Protein AF-A0A7C6WYS1-F1 (afdb_monomer_lite)

Structure (mmCIF, N/CA/C/O backbone):
data_AF-A0A7C6WYS1-F1
#
_entry.id   AF-A0A7C6WYS1-F1
#
loop_
_atom_site.group_PDB
_atom_site.id
_atom_site.type_symbol
_atom_site.label_atom_id
_atom_site.label_alt_id
_atom_site.label_comp_id
_atom_site.label_asym_id
_atom_site.label_entity_id
_atom_site.label_seq_id
_atom_site.pdbx_PDB_ins_code
_atom_site.Cartn_x
_atom_site.Cartn_y
_atom_site.Cartn_z
_atom_site.occupancy
_atom_site.B_iso_or_equiv
_atom_site.auth_seq_id
_atom_site.auth_comp_id
_atom_site.auth_asym_id
_atom_site.auth_atom_id
_atom_site.pdbx_PDB_model_num
ATOM 1 N N . MET A 1 1 ? -14.304 8.015 7.080 1.00 85.75 1 MET A N 1
ATOM 2 C CA . MET A 1 1 ? -13.880 8.383 5.710 1.00 85.75 1 MET A CA 1
ATOM 3 C C . MET A 1 1 ? -12.484 9.000 5.695 1.00 85.75 1 MET A C 1
ATOM 5 O O . MET A 1 1 ? -11.645 8.509 4.959 1.00 85.75 1 MET A O 1
ATOM 9 N N . THR A 1 2 ? -12.193 9.995 6.541 1.00 97.38 2 THR A N 1
ATOM 10 C CA . THR A 1 2 ? -10.887 10.686 6.601 1.00 97.38 2 THR A CA 1
ATOM 11 C C . THR A 1 2 ? -9.680 9.748 6.690 1.00 97.38 2 THR A C 1
ATOM 13 O O . THR A 1 2 ? -8.774 9.853 5.872 1.00 97.38 2 THR A O 1
ATOM 16 N N . ILE A 1 3 ? -9.695 8.781 7.617 1.00 97.69 3 ILE A N 1
ATOM 17 C CA . ILE A 1 3 ? -8.582 7.831 7.797 1.00 97.69 3 ILE A CA 1
ATOM 18 C C . ILE A 1 3 ? -8.305 6.988 6.542 1.00 97.69 3 ILE A C 1
ATOM 20 O O . ILE A 1 3 ? -7.156 6.695 6.239 1.00 97.69 3 ILE A O 1
ATOM 24 N N . LEU A 1 4 ? -9.346 6.663 5.769 1.00 98.12 4 LEU A N 1
ATOM 25 C CA . LEU A 1 4 ? -9.222 5.878 4.541 1.00 98.12 4 LEU A CA 1
ATOM 26 C C . LEU A 1 4 ? -8.517 6.678 3.444 1.00 98.12 4 LEU A C 1
ATOM 28 O O . LEU A 1 4 ? -7.679 6.140 2.734 1.00 98.12 4 LEU A O 1
ATOM 32 N N . ILE A 1 5 ? -8.845 7.969 3.329 1.00 98.44 5 ILE A N 1
ATOM 33 C CA . ILE A 1 5 ? -8.226 8.881 2.359 1.00 98.44 5 ILE A CA 1
ATOM 34 C C . ILE A 1 5 ? -6.766 9.133 2.737 1.00 98.44 5 ILE A C 1
ATOM 36 O O . ILE A 1 5 ? -5.893 9.076 1.877 1.00 98.44 5 ILE A O 1
ATOM 40 N N . ILE A 1 6 ? -6.484 9.356 4.024 1.00 98.62 6 ILE A N 1
ATOM 41 C CA . ILE A 1 6 ? -5.107 9.511 4.510 1.00 98.62 6 ILE A CA 1
ATOM 42 C C . ILE A 1 6 ? -4.303 8.238 4.228 1.00 98.62 6 ILE A C 1
ATOM 44 O O . ILE A 1 6 ? -3.199 8.330 3.701 1.00 98.62 6 ILE A O 1
ATOM 48 N N . SER A 1 7 ? -4.870 7.060 4.505 1.00 98.44 7 SER A N 1
ATOM 49 C CA . SER A 1 7 ? -4.232 5.782 4.182 1.00 98.44 7 SER A CA 1
ATOM 50 C C . SER A 1 7 ? -3.961 5.649 2.685 1.00 98.44 7 SER A C 1
ATOM 52 O O . SER A 1 7 ? -2.850 5.306 2.302 1.00 98.44 7 SER A O 1
ATOM 54 N N . ALA A 1 8 ? -4.929 5.983 1.828 1.00 98.56 8 ALA A N 1
ATOM 55 C CA . ALA A 1 8 ? -4.751 5.962 0.377 1.00 98.56 8 ALA A CA 1
ATOM 56 C C . ALA A 1 8 ? -3.583 6.853 -0.077 1.00 98.56 8 ALA A C 1
ATOM 58 O O . ALA A 1 8 ? -2.741 6.424 -0.857 1.00 98.56 8 ALA A O 1
ATOM 59 N N . ILE A 1 9 ? -3.491 8.077 0.445 1.00 98.56 9 ILE A N 1
ATOM 60 C CA . ILE A 1 9 ? -2.422 9.016 0.083 1.00 98.56 9 ILE A CA 1
ATOM 61 C C . ILE A 1 9 ? -1.062 8.518 0.587 1.00 98.56 9 ILE A C 1
ATOM 63 O O . ILE A 1 9 ? -0.108 8.457 -0.186 1.00 98.56 9 ILE A O 1
ATOM 67 N N . LEU A 1 10 ? -0.965 8.143 1.866 1.00 98.31 10 LEU A N 1
ATOM 68 C CA . LEU A 1 10 ? 0.300 7.727 2.480 1.00 98.31 10 LEU A CA 1
ATOM 69 C C . LEU A 1 10 ? 0.815 6.398 1.926 1.00 98.31 10 LEU A C 1
ATOM 71 O O . LEU A 1 10 ? 2.023 6.212 1.818 1.00 98.31 10 LEU A O 1
ATOM 75 N N . PHE A 1 11 ? -0.087 5.494 1.551 1.00 97.94 11 PHE A N 1
ATOM 76 C CA . PHE A 1 11 ? 0.269 4.249 0.884 1.00 97.94 11 PHE A CA 1
ATOM 77 C C . PHE A 1 11 ? 0.638 4.487 -0.588 1.00 97.94 11 PHE A C 1
ATOM 79 O O . PHE A 1 11 ? 1.573 3.882 -1.108 1.00 97.94 11 PHE A O 1
ATOM 86 N N . GLY A 1 12 ? -0.066 5.407 -1.251 1.00 98.25 12 GLY A N 1
ATOM 87 C CA . GLY A 1 12 ? 0.111 5.735 -2.660 1.00 98.25 12 GLY A CA 1
ATOM 88 C C . GLY A 1 12 ? 1.437 6.422 -2.980 1.00 98.25 12 GLY A C 1
ATOM 89 O O . GLY A 1 12 ? 2.208 5.946 -3.808 1.00 98.25 12 GLY A O 1
ATOM 90 N N . LEU A 1 13 ? 1.726 7.547 -2.320 1.00 98.31 13 LEU A N 1
ATOM 91 C CA . LEU A 1 13 ? 2.833 8.443 -2.685 1.00 98.31 13 LEU A CA 1
ATOM 92 C C . LEU A 1 13 ? 4.222 7.779 -2.774 1.00 98.31 13 LEU A C 1
ATOM 94 O O . LEU A 1 13 ? 4.936 8.071 -3.737 1.00 98.31 13 LEU A O 1
ATOM 98 N N . PRO A 1 14 ? 4.626 6.874 -1.857 1.00 97.81 14 PRO A N 1
ATOM 99 C CA . PRO A 1 14 ? 5.923 6.202 -1.953 1.00 97.81 14 PRO A CA 1
ATOM 100 C C . PRO A 1 14 ? 6.112 5.418 -3.259 1.00 97.81 14 PRO A C 1
ATOM 102 O O . PRO A 1 14 ? 7.234 5.289 -3.747 1.00 97.81 14 PRO A O 1
ATOM 105 N N . HIS A 1 15 ? 5.021 4.952 -3.875 1.00 97.06 15 HIS A N 1
ATOM 106 C CA . HIS A 1 15 ? 5.056 4.205 -5.132 1.00 97.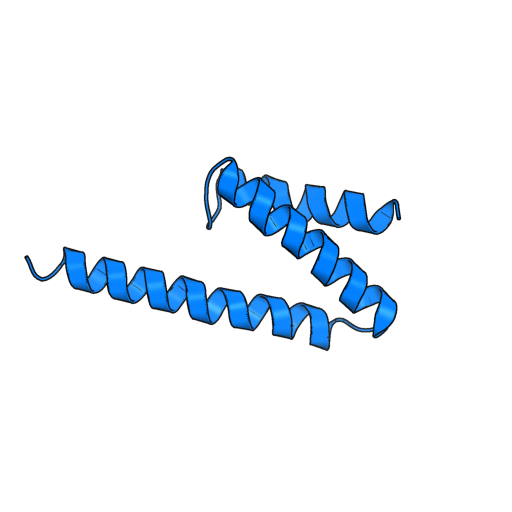06 15 HIS A CA 1
ATOM 107 C C . HIS A 1 15 ? 5.409 5.067 -6.342 1.00 97.06 15 HIS A C 1
ATOM 109 O O . HIS A 1 15 ? 5.682 4.526 -7.404 1.00 97.06 15 HIS A O 1
ATOM 115 N N . TYR A 1 16 ? 5.494 6.394 -6.209 1.00 97.75 16 TYR A N 1
ATOM 116 C CA . TYR A 1 16 ? 6.059 7.204 -7.286 1.00 97.75 16 TYR A CA 1
ATOM 117 C C . TYR A 1 16 ? 7.503 6.776 -7.597 1.00 97.75 16 TYR A C 1
ATOM 119 O O . TYR A 1 16 ? 7.877 6.656 -8.763 1.00 97.75 16 TYR A O 1
ATOM 127 N N . PHE A 1 17 ? 8.278 6.491 -6.543 1.00 96.00 17 PHE A N 1
ATOM 128 C CA . PHE A 1 17 ? 9.667 6.031 -6.619 1.00 96.00 17 PHE A CA 1
ATOM 129 C C . PHE A 1 17 ? 9.818 4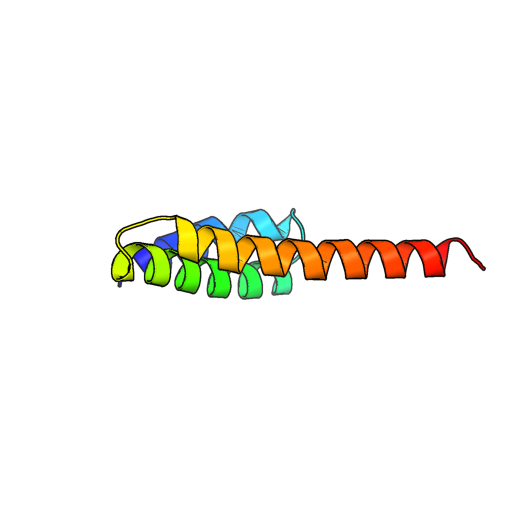.516 -6.387 1.00 96.00 17 PHE A C 1
ATOM 131 O O . PHE A 1 17 ? 10.858 3.952 -6.717 1.00 96.00 17 PHE A O 1
ATOM 138 N 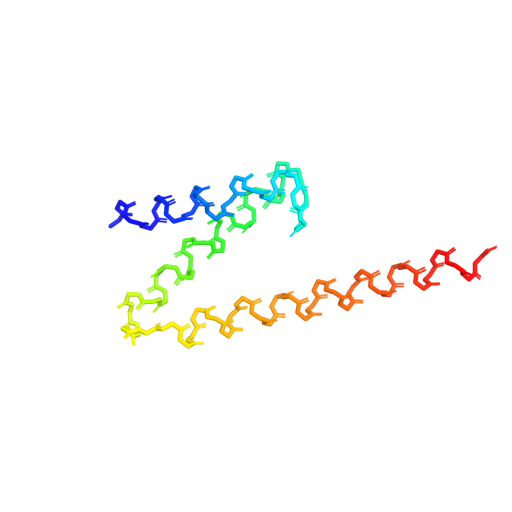N . GLY A 1 18 ? 8.804 3.871 -5.800 1.00 92.62 18 GLY A N 1
ATOM 139 C CA . GLY A 1 18 ? 8.740 2.425 -5.566 1.00 92.62 18 GLY A CA 1
ATOM 140 C C . GLY A 1 18 ? 8.211 1.631 -6.764 1.00 92.62 18 GLY A C 1
ATOM 141 O O . GLY A 1 18 ? 8.212 2.117 -7.887 1.00 92.62 18 GLY A O 1
ATOM 142 N N . PHE A 1 19 ? 7.752 0.400 -6.525 1.00 90.88 19 PHE A N 1
ATOM 143 C CA . PHE A 1 19 ? 7.138 -0.461 -7.541 1.00 90.88 19 PHE A CA 1
ATOM 144 C C . PHE A 1 19 ? 5.734 -0.896 -7.089 1.00 90.88 19 PHE A C 1
ATOM 146 O O . PHE A 1 19 ? 5.610 -1.315 -5.941 1.00 90.88 19 PHE A O 1
ATOM 153 N N . PRO A 1 20 ? 4.693 -0.863 -7.943 1.00 92.56 20 PRO A N 1
ATOM 154 C CA . PRO A 1 20 ? 4.658 -0.309 -9.304 1.00 92.56 20 PRO A CA 1
ATOM 155 C C . PRO A 1 20 ? 4.966 1.196 -9.320 1.00 92.56 20 PRO A C 1
ATOM 157 O O . PRO A 1 20 ? 4.553 1.895 -8.401 1.00 92.56 20 PRO A O 1
ATOM 160 N N . ASN A 1 21 ? 5.704 1.682 -10.327 1.00 94.00 21 ASN A N 1
ATOM 161 C CA . ASN A 1 21 ? 6.292 3.030 -10.316 1.00 94.00 21 ASN A CA 1
ATOM 162 C C . ASN A 1 21 ? 5.450 4.114 -11.022 1.00 94.00 21 ASN A C 1
ATOM 164 O O . ASN A 1 21 ? 4.503 3.833 -11.765 1.00 94.00 21 ASN A O 1
ATOM 168 N N . GLY A 1 22 ? 5.821 5.379 -10.794 1.00 96.25 22 GLY A N 1
ATOM 169 C CA . GLY A 1 22 ? 5.254 6.545 -11.473 1.00 96.25 22 GLY A CA 1
ATOM 170 C C . GLY A 1 22 ? 3.821 6.893 -11.055 1.00 96.25 22 GLY A C 1
ATOM 171 O O . GLY A 1 22 ? 3.284 6.383 -10.074 1.00 96.25 22 GLY A O 1
ATOM 172 N N . PHE A 1 23 ? 3.176 7.787 -11.812 1.00 97.38 23 PHE A N 1
ATOM 173 C CA . PHE A 1 23 ? 1.821 8.269 -11.501 1.00 97.38 23 PHE A CA 1
ATOM 174 C C . PHE A 1 23 ? 0.776 7.151 -11.468 1.00 97.38 23 PHE A C 1
ATOM 176 O O . PHE A 1 23 ? -0.104 7.156 -10.607 1.00 97.38 23 PHE A O 1
ATOM 183 N N . MET A 1 24 ? 0.884 6.182 -12.383 1.00 96.81 24 MET A N 1
ATOM 184 C CA . MET A 1 24 ? -0.027 5.040 -12.394 1.00 96.81 24 MET A CA 1
ATOM 185 C C . MET A 1 24 ? 0.191 4.154 -11.164 1.00 96.81 24 MET A C 1
ATOM 187 O O . MET A 1 24 ? -0.783 3.735 -10.542 1.00 96.81 24 MET A O 1
ATOM 191 N N . GLY A 1 25 ? 1.451 3.953 -10.763 1.00 96.62 25 GLY A N 1
ATOM 192 C CA . GLY A 1 25 ? 1.808 3.287 -9.515 1.00 96.62 25 GLY A CA 1
ATOM 193 C C . GLY A 1 25 ? 1.150 3.936 -8.304 1.00 96.62 25 GLY A C 1
ATOM 194 O O . GLY A 1 25 ? 0.440 3.254 -7.574 1.00 96.62 25 GLY A O 1
ATOM 195 N N . VAL A 1 26 ? 1.288 5.259 -8.154 1.00 98.44 26 VAL A N 1
ATOM 196 C CA . VAL A 1 26 ? 0.670 6.040 -7.063 1.00 98.44 26 VAL A CA 1
ATOM 197 C C . VAL A 1 26 ? -0.852 5.894 -7.026 1.00 98.44 26 VAL A C 1
ATOM 199 O O . VAL A 1 26 ? -1.426 5.737 -5.949 1.00 98.44 26 VAL A O 1
ATOM 202 N N . LEU A 1 27 ? -1.525 5.948 -8.181 1.00 98.31 27 LEU A N 1
ATOM 203 C CA . LEU A 1 27 ? -2.982 5.800 -8.243 1.00 98.31 27 LEU A CA 1
ATOM 204 C C . LEU A 1 27 ? -3.423 4.388 -7.849 1.00 98.31 27 LEU A C 1
ATOM 206 O O . LEU A 1 27 ? -4.325 4.233 -7.026 1.00 98.31 27 LEU A O 1
ATOM 210 N N . MET A 1 28 ? -2.783 3.359 -8.408 1.00 97.50 28 MET A N 1
ATOM 211 C CA . MET A 1 28 ? -3.134 1.964 -8.139 1.00 97.50 28 MET A CA 1
ATOM 212 C C . MET A 1 28 ? -2.870 1.585 -6.681 1.00 97.50 28 MET A C 1
ATOM 214 O O . MET A 1 28 ? -3.748 1.022 -6.023 1.00 97.50 28 MET A O 1
ATOM 218 N N . SER A 1 29 ? -1.694 1.926 -6.151 1.00 97.88 29 SER A N 1
ATOM 219 C CA . SER A 1 29 ? -1.361 1.655 -4.755 1.00 97.88 29 SER A CA 1
ATOM 220 C C . SER A 1 29 ? -2.185 2.521 -3.804 1.00 97.88 29 SER A C 1
ATOM 222 O O . SER A 1 29 ? -2.588 2.038 -2.753 1.00 97.88 29 SER A O 1
ATOM 224 N N . GLY A 1 30 ? -2.553 3.748 -4.176 1.00 98.25 30 GLY A N 1
ATOM 225 C CA . GLY A 1 30 ? -3.464 4.567 -3.378 1.00 98.25 30 GLY A CA 1
ATOM 226 C C . GLY A 1 30 ? -4.866 3.960 -3.253 1.00 98.25 30 GLY A C 1
ATOM 227 O O . GLY A 1 30 ? -5.401 3.860 -2.145 1.00 98.25 30 GLY A O 1
ATOM 228 N N . VAL A 1 31 ? -5.443 3.474 -4.360 1.00 98.38 31 VAL A N 1
ATOM 229 C CA . VAL A 1 31 ? -6.714 2.721 -4.339 1.00 98.38 31 VAL A CA 1
ATOM 230 C C . VAL A 1 31 ? -6.588 1.480 -3.457 1.00 98.38 31 VAL A C 1
ATOM 232 O O . VAL A 1 31 ? -7.478 1.195 -2.655 1.00 98.38 31 VAL A O 1
ATOM 235 N N . LEU A 1 32 ? -5.464 0.770 -3.544 1.00 98.19 32 LEU A N 1
ATOM 236 C CA . LEU A 1 32 ? -5.212 -0.373 -2.682 1.00 98.19 32 LEU A CA 1
ATOM 237 C C . LEU A 1 32 ? -5.124 0.031 -1.203 1.00 98.19 32 LEU A C 1
ATOM 239 O O . LEU A 1 32 ? -5.809 -0.558 -0.373 1.00 98.19 32 LEU A O 1
ATOM 243 N N . GLY A 1 33 ? -4.377 1.080 -0.863 1.00 98.31 33 GLY A N 1
ATOM 244 C CA . GLY A 1 33 ? -4.245 1.600 0.499 1.00 98.31 33 GLY A CA 1
ATOM 245 C C . GLY A 1 33 ? -5.578 2.012 1.132 1.00 98.31 33 GLY A C 1
ATOM 246 O O . GLY A 1 33 ? -5.762 1.854 2.342 1.00 98.31 33 GLY A O 1
ATOM 247 N N . TYR A 1 34 ? -6.540 2.472 0.324 1.00 98.62 34 TYR A N 1
ATOM 248 C CA . TYR A 1 34 ? -7.927 2.673 0.753 1.00 98.62 34 TYR A CA 1
ATOM 249 C C . TYR A 1 34 ? -8.597 1.346 1.146 1.00 98.62 34 TYR A C 1
ATOM 251 O O . TYR A 1 34 ? -9.161 1.235 2.238 1.00 98.62 34 TYR A O 1
ATOM 259 N N . ILE A 1 35 ? -8.518 0.334 0.272 1.00 98.50 35 ILE A N 1
ATOM 260 C CA . ILE A 1 35 ? -9.122 -0.994 0.469 1.00 98.50 35 ILE A CA 1
ATOM 261 C C . ILE A 1 35 ? -8.518 -1.691 1.693 1.00 98.50 35 ILE A C 1
ATOM 263 O O . ILE A 1 35 ? -9.253 -2.239 2.511 1.00 98.50 35 ILE A O 1
ATOM 267 N N . LEU A 1 36 ? -7.198 -1.623 1.870 1.00 98.50 36 LEU A N 1
ATOM 268 C CA . LEU A 1 36 ? -6.502 -2.238 3.002 1.00 98.50 36 LEU A CA 1
ATOM 269 C C . LEU A 1 36 ? -6.902 -1.603 4.341 1.00 98.50 36 LEU A C 1
ATOM 271 O O . LEU A 1 36 ? -7.130 -2.306 5.330 1.00 98.50 36 LEU A O 1
ATOM 275 N N . CYS A 1 37 ? -7.057 -0.277 4.375 1.00 98.56 37 CYS A N 1
ATOM 276 C CA . CYS A 1 37 ? -7.544 0.425 5.560 1.00 98.56 37 CYS A CA 1
ATOM 277 C C . CYS A 1 37 ? -9.004 0.060 5.868 1.00 98.56 37 CYS A C 1
ATOM 279 O O . CYS A 1 37 ? -9.340 -0.239 7.014 1.00 98.56 37 CYS A O 1
ATOM 281 N N . LYS A 1 38 ? -9.861 0.013 4.837 1.00 98.31 38 LYS A N 1
ATOM 282 C CA . LYS A 1 38 ? -11.250 -0.461 4.947 1.00 98.31 38 LYS A CA 1
ATOM 283 C C . LYS A 1 38 ? -11.313 -1.873 5.529 1.00 98.31 38 LYS A C 1
ATOM 285 O O . LYS A 1 38 ? -12.017 -2.069 6.516 1.00 98.31 38 LYS A O 1
ATOM 290 N N . ALA A 1 39 ? -10.544 -2.810 4.974 1.00 98.38 39 ALA A N 1
ATOM 291 C CA . ALA A 1 39 ? -10.479 -4.189 5.446 1.00 98.38 39 ALA A CA 1
ATOM 292 C C . ALA A 1 39 ? -10.055 -4.248 6.918 1.00 98.38 39 ALA A C 1
ATOM 294 O O . ALA A 1 39 ? -10.733 -4.876 7.722 1.00 98.38 39 ALA A O 1
ATOM 295 N N . THR A 1 40 ? -9.009 -3.505 7.295 1.00 98.38 40 THR A N 1
ATOM 296 C CA . THR A 1 40 ? -8.524 -3.449 8.684 1.00 98.38 40 THR A CA 1
ATOM 297 C C . THR A 1 40 ? -9.607 -2.987 9.664 1.00 98.38 40 THR A C 1
ATOM 299 O O . THR A 1 40 ? -9.758 -3.565 10.742 1.00 98.38 40 THR A O 1
ATOM 302 N N . ILE A 1 41 ? -10.377 -1.958 9.293 1.00 98.19 41 ILE A N 1
ATOM 3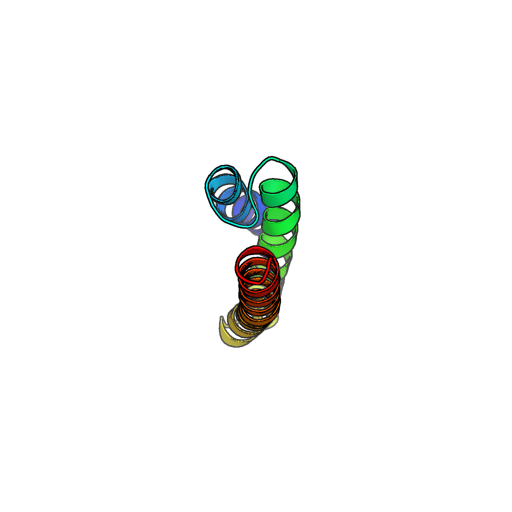03 C CA . ILE A 1 41 ? -11.457 -1.412 10.126 1.00 98.19 41 ILE A CA 1
ATOM 304 C C . ILE A 1 41 ? -12.624 -2.401 10.237 1.00 98.19 41 ILE A C 1
ATOM 306 O O . ILE A 1 41 ? -13.143 -2.609 11.332 1.00 98.19 41 ILE A O 1
ATOM 310 N N . GLU A 1 42 ? -13.038 -3.011 9.126 1.00 98.00 42 GLU A N 1
ATOM 311 C CA . GLU A 1 42 ? -14.196 -3.914 9.087 1.00 98.00 42 GLU A 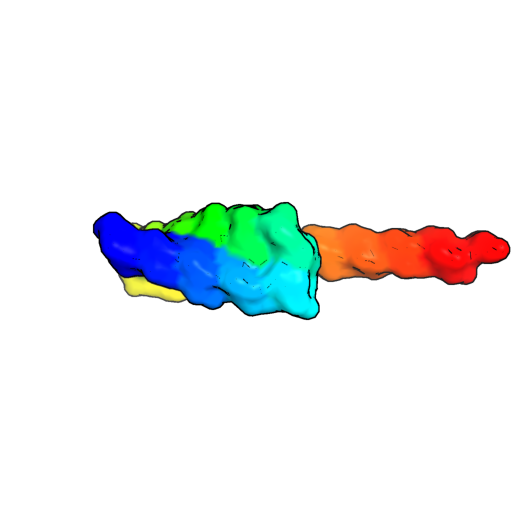CA 1
ATOM 312 C C . GLU A 1 42 ? -13.923 -5.246 9.789 1.00 98.00 42 GLU A C 1
ATOM 314 O O . GLU A 1 42 ? -14.779 -5.744 10.519 1.00 98.00 42 GLU A O 1
ATOM 319 N N . THR A 1 43 ? -12.717 -5.797 9.636 1.00 97.94 43 THR A N 1
ATOM 320 C CA . THR A 1 43 ? -12.336 -7.078 10.250 1.00 97.94 43 THR A CA 1
ATOM 321 C C . THR A 1 43 ? -11.700 -6.917 11.627 1.00 97.94 43 THR A C 1
ATOM 323 O O . THR A 1 43 ? -11.376 -7.916 12.263 1.00 97.94 43 THR A O 1
ATOM 326 N N . LYS A 1 44 ? -11.506 -5.674 12.095 1.00 97.00 44 LYS A N 1
ATOM 327 C CA . LYS A 1 44 ? -10.852 -5.331 13.372 1.00 97.00 44 LYS A CA 1
ATOM 328 C C . LYS A 1 44 ? -9.478 -5.995 13.543 1.00 97.00 44 LYS A C 1
ATOM 330 O O . LYS A 1 44 ? -9.112 -6.418 14.637 1.00 97.00 44 LYS A O 1
ATOM 335 N N . GLY A 1 45 ? -8.717 -6.105 12.457 1.00 95.75 45 GLY A N 1
ATOM 336 C CA . GLY A 1 45 ? -7.434 -6.802 12.455 1.00 95.75 45 GLY A CA 1
ATOM 337 C C . GLY A 1 45 ? -6.691 -6.669 11.134 1.00 95.75 45 GLY A C 1
ATOM 338 O O . GLY A 1 45 ? -7.278 -6.321 10.115 1.00 95.75 45 GLY A O 1
ATOM 339 N N . LEU A 1 46 ? -5.390 -6.957 11.152 1.00 97.25 46 LEU A N 1
ATOM 340 C CA . LEU A 1 46 ? -4.501 -6.747 10.003 1.00 97.25 46 LEU A CA 1
ATOM 341 C C . LEU A 1 46 ? -4.422 -7.944 9.050 1.00 97.25 46 LEU A C 1
ATOM 343 O O . LEU A 1 46 ? -3.943 -7.790 7.933 1.00 97.25 46 LEU A O 1
ATOM 347 N N . SER A 1 47 ? -4.883 -9.127 9.458 1.00 97.88 47 SER A N 1
ATOM 348 C CA . SER A 1 47 ? -4.639 -10.372 8.718 1.00 97.88 47 SER A CA 1
ATOM 349 C C . SER A 1 47 ? -5.232 -10.357 7.306 1.00 97.88 47 SER A C 1
ATOM 351 O O . SER A 1 47 ? -4.571 -10.789 6.367 1.00 97.88 47 SER A O 1
ATOM 353 N N . ILE A 1 48 ? -6.444 -9.814 7.136 1.00 97.94 48 ILE A N 1
ATOM 354 C CA . ILE A 1 48 ? -7.103 -9.734 5.822 1.00 97.94 48 ILE A CA 1
ATOM 355 C C . ILE A 1 48 ? -6.446 -8.676 4.935 1.00 97.94 48 ILE A C 1
ATOM 357 O O . ILE A 1 48 ? -6.176 -8.946 3.769 1.00 97.94 48 ILE A O 1
ATOM 361 N N . ALA A 1 49 ? -6.125 -7.502 5.483 1.00 98.06 49 ALA A N 1
ATOM 362 C CA . ALA A 1 49 ? -5.400 -6.472 4.744 1.00 98.06 49 ALA A CA 1
ATOM 363 C C . ALA A 1 49 ? -4.016 -6.975 4.288 1.00 98.06 49 ALA A C 1
ATOM 365 O O . ALA A 1 49 ? -3.651 -6.831 3.123 1.00 98.06 49 ALA A O 1
ATOM 366 N N . TRP A 1 50 ? -3.277 -7.638 5.178 1.00 98.12 50 TRP A N 1
ATOM 367 C CA . TRP A 1 50 ? -1.990 -8.243 4.847 1.00 98.12 50 TRP A CA 1
ATOM 368 C C . TRP A 1 50 ? -2.124 -9.304 3.751 1.00 98.12 50 TRP A C 1
ATOM 370 O O . TRP A 1 50 ? -1.362 -9.274 2.793 1.00 98.12 50 TRP A O 1
ATOM 380 N N . ALA A 1 51 ? -3.115 -10.198 3.842 1.00 98.50 51 ALA A N 1
ATOM 381 C CA . ALA A 1 51 ? -3.318 -11.246 2.844 1.00 98.50 51 ALA A CA 1
ATOM 382 C C . ALA A 1 51 ? -3.652 -10.679 1.454 1.00 98.50 51 ALA A C 1
ATOM 384 O O . ALA A 1 51 ? -3.107 -11.155 0.460 1.00 98.50 51 ALA A O 1
ATOM 385 N N . ILE A 1 52 ? -4.503 -9.646 1.378 1.00 98.19 52 ILE A N 1
ATOM 386 C CA . ILE A 1 52 ? -4.827 -8.963 0.113 1.00 98.19 52 ILE A CA 1
ATOM 387 C C . ILE A 1 52 ? -3.551 -8.402 -0.526 1.00 98.19 52 ILE A C 1
ATOM 389 O O . ILE A 1 52 ? -3.288 -8.678 -1.696 1.00 98.19 52 ILE A O 1
ATOM 393 N N . HIS A 1 53 ? -2.748 -7.672 0.256 1.00 97.81 53 HIS A N 1
ATOM 394 C CA . HIS A 1 53 ? -1.487 -7.101 -0.215 1.00 97.81 53 HIS A CA 1
ATOM 395 C C . HIS A 1 53 ? -0.497 -8.178 -0.664 1.00 97.81 53 HIS A C 1
ATOM 397 O O . HIS A 1 53 ? 0.062 -8.120 -1.755 1.00 97.81 53 HIS A O 1
ATOM 403 N N . PHE A 1 54 ? -0.309 -9.202 0.166 1.00 98.25 54 PHE A N 1
ATOM 404 C CA . PHE A 1 54 ? 0.640 -10.278 -0.080 1.00 98.25 54 PHE A CA 1
ATOM 405 C C . PHE A 1 54 ? 0.350 -11.029 -1.388 1.00 98.25 54 PHE A C 1
ATOM 407 O O . PHE A 1 54 ? 1.268 -11.362 -2.136 1.00 98.25 54 PHE A O 1
ATOM 414 N N . VAL A 1 55 ? -0.926 -11.258 -1.713 1.00 98.31 55 VAL A N 1
ATOM 415 C CA . VAL A 1 55 ? -1.308 -11.876 -2.993 1.00 98.31 55 VAL A CA 1
ATOM 416 C C . VAL A 1 55 ? -0.913 -10.995 -4.182 1.00 98.31 55 VAL A C 1
ATOM 418 O O . VAL A 1 55 ? -0.460 -11.514 -5.202 1.00 98.31 55 VAL A O 1
ATOM 421 N N . GLN A 1 56 ? -1.044 -9.673 -4.066 1.00 96.44 56 GLN A N 1
ATOM 422 C CA . GLN A 1 56 ? -0.622 -8.752 -5.125 1.00 96.44 56 GLN A CA 1
ATOM 423 C C . GLN A 1 56 ? 0.893 -8.764 -5.307 1.00 96.44 56 GLN A C 1
ATOM 425 O O . GLN A 1 56 ? 1.351 -8.801 -6.450 1.00 96.44 56 GLN A O 1
ATOM 430 N N . ASP A 1 57 ? 1.656 -8.833 -4.214 1.00 96.06 57 ASP A N 1
ATOM 431 C CA . ASP A 1 57 ? 3.113 -8.973 -4.270 1.00 96.06 57 ASP A CA 1
ATOM 432 C C . ASP A 1 57 ? 3.520 -10.244 -5.019 1.00 96.06 57 ASP A C 1
ATOM 434 O O . ASP A 1 57 ? 4.353 -10.179 -5.922 1.00 96.06 57 ASP A O 1
ATOM 438 N N . ILE A 1 58 ? 2.893 -11.392 -4.727 1.00 97.94 58 ILE A N 1
ATOM 439 C CA . ILE A 1 58 ? 3.166 -12.646 -5.452 1.00 97.94 58 ILE A CA 1
ATOM 440 C C . ILE A 1 58 ? 2.977 -12.452 -6.958 1.00 97.94 58 ILE A C 1
ATOM 442 O O . ILE A 1 58 ? 3.851 -12.831 -7.742 1.00 97.94 58 ILE A O 1
ATOM 446 N N . ILE A 1 59 ? 1.854 -11.861 -7.375 1.00 96.19 59 ILE A N 1
ATOM 447 C CA . ILE A 1 59 ? 1.538 -11.655 -8.795 1.00 96.19 59 ILE A CA 1
ATOM 448 C C . ILE A 1 59 ? 2.572 -10.727 -9.442 1.00 96.19 59 ILE A C 1
ATOM 450 O O . ILE A 1 59 ? 3.104 -11.041 -10.508 1.00 96.19 59 ILE A O 1
ATOM 454 N N . ILE A 1 60 ? 2.884 -9.609 -8.787 1.00 94.62 60 ILE A N 1
ATOM 455 C CA . ILE A 1 60 ? 3.833 -8.606 -9.271 1.00 94.62 60 ILE A CA 1
ATOM 456 C C . ILE A 1 60 ? 5.239 -9.195 -9.407 1.00 94.62 60 ILE A C 1
ATOM 458 O O . ILE A 1 60 ? 5.841 -9.098 -10.478 1.00 94.62 60 ILE A O 1
ATOM 462 N N . PHE A 1 61 ? 5.761 -9.832 -8.358 1.00 94.62 61 PHE A N 1
ATOM 463 C CA . PHE A 1 61 ? 7.106 -10.403 -8.381 1.00 94.62 61 PHE A CA 1
ATOM 464 C C . PHE A 1 61 ? 7.215 -11.555 -9.378 1.00 94.62 61 PHE A C 1
ATOM 466 O O . PHE A 1 61 ? 8.232 -11.668 -10.061 1.00 94.62 61 PHE A O 1
ATOM 473 N N . THR A 1 62 ? 6.160 -12.358 -9.539 1.00 95.75 62 THR A N 1
ATOM 474 C CA . THR A 1 62 ? 6.123 -13.408 -10.567 1.00 95.75 62 THR A CA 1
ATOM 475 C C . THR A 1 62 ? 6.168 -12.804 -11.971 1.00 95.75 62 THR A C 1
ATOM 477 O O . THR A 1 62 ? 6.970 -13.237 -12.798 1.00 95.75 62 THR A O 1
ATOM 480 N N . ALA A 1 63 ? 5.368 -11.769 -12.247 1.00 92.62 63 ALA A N 1
ATOM 481 C CA . ALA A 1 63 ? 5.375 -11.090 -13.542 1.00 92.62 63 ALA A CA 1
ATOM 482 C C . ALA A 1 63 ? 6.740 -10.451 -13.849 1.00 92.62 63 ALA A C 1
ATOM 484 O O . ALA A 1 63 ? 7.267 -10.625 -14.947 1.00 92.62 63 ALA A O 1
ATOM 485 N N . LEU A 1 64 ? 7.346 -9.774 -12.869 1.00 92.19 64 LEU A N 1
ATOM 486 C CA . LEU A 1 64 ? 8.683 -9.189 -12.995 1.00 92.19 64 LEU A CA 1
ATOM 487 C C . LEU A 1 64 ? 9.756 -10.243 -13.273 1.00 92.19 64 LEU A C 1
ATOM 489 O O . LEU A 1 64 ? 10.587 -10.048 -14.162 1.00 92.19 64 LEU A O 1
ATOM 493 N N . LEU A 1 65 ? 9.717 -11.373 -12.562 1.00 93.56 65 LEU A N 1
ATOM 494 C CA . LEU A 1 65 ? 10.631 -12.488 -12.788 1.00 93.56 65 LEU A CA 1
ATOM 495 C C . LEU A 1 65 ? 10.497 -13.026 -14.220 1.00 93.56 65 LEU A C 1
ATOM 497 O O . LEU A 1 65 ? 11.498 -13.184 -14.915 1.00 93.56 65 LEU A O 1
ATOM 501 N N . MET A 1 66 ? 9.268 -13.248 -14.694 1.00 92.88 66 MET A N 1
ATOM 502 C CA . MET A 1 66 ? 9.010 -13.729 -16.056 1.00 92.88 66 MET A CA 1
ATOM 503 C C . MET A 1 66 ? 9.472 -12.733 -17.128 1.00 92.88 66 MET A C 1
ATOM 505 O O . MET A 1 66 ? 10.052 -13.135 -18.138 1.00 9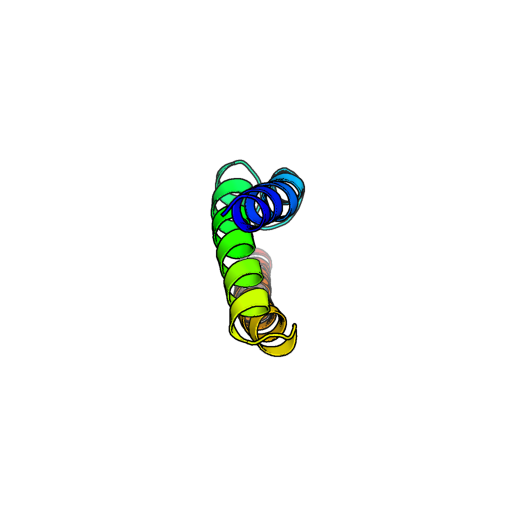2.88 66 MET A O 1
ATOM 509 N N . MET A 1 67 ? 9.244 -11.434 -16.914 1.00 88.44 67 MET A N 1
ATOM 510 C CA . MET A 1 67 ? 9.725 -10.383 -17.814 1.00 88.44 67 MET A CA 1
ATOM 511 C C . MET A 1 67 ? 11.255 -10.356 -17.877 1.00 88.44 67 MET A C 1
ATOM 513 O O . MET A 1 67 ? 11.812 -10.253 -18.969 1.00 88.44 67 MET A O 1
ATOM 517 N N . ASN A 1 68 ? 11.932 -10.510 -16.736 1.00 84.69 68 ASN A N 1
ATOM 518 C CA . ASN A 1 68 ? 13.391 -10.551 -16.681 1.00 84.69 68 ASN A CA 1
ATOM 519 C C . ASN A 1 68 ? 13.964 -11.792 -17.391 1.00 84.69 68 ASN A C 1
ATOM 521 O O . ASN A 1 68 ? 14.888 -11.666 -18.192 1.00 84.69 68 ASN A O 1
ATOM 525 N N . VAL A 1 69 ? 13.369 -12.975 -17.187 1.00 73.75 69 VAL A N 1
ATOM 526 C CA . VAL A 1 69 ? 13.759 -14.207 -17.901 1.00 73.75 69 VAL A CA 1
ATOM 527 C C . VAL A 1 69 ? 13.642 -14.028 -19.415 1.00 73.75 69 VAL A C 1
ATOM 529 O O . VAL A 1 69 ? 14.551 -14.406 -20.153 1.00 73.75 69 VAL A O 1
ATOM 532 N N . LYS A 1 70 ? 12.556 -13.403 -19.889 1.00 72.81 70 LYS A N 1
ATOM 533 C CA . LYS A 1 70 ? 12.368 -13.119 -21.316 1.00 72.81 70 LYS A CA 1
ATOM 534 C C . LYS A 1 70 ? 13.435 -12.169 -21.869 1.00 72.81 70 LYS A C 1
ATOM 536 O O . LYS A 1 70 ? 13.839 -12.345 -23.007 1.00 72.81 70 LYS A O 1
ATOM 541 N N . GLN A 1 71 ? 13.893 -11.175 -21.107 1.00 70.75 71 GLN A N 1
ATOM 542 C CA . GLN A 1 71 ? 14.950 -10.262 -21.566 1.00 70.75 71 GLN A CA 1
ATOM 543 C C . GLN A 1 71 ? 16.325 -10.936 -21.661 1.00 70.75 71 GLN A C 1
ATOM 545 O O . GLN A 1 71 ? 17.084 -10.599 -22.559 1.00 70.75 71 GLN A O 1
ATOM 550 N N . ASN A 1 72 ? 16.632 -11.892 -20.780 1.00 67.62 72 ASN A N 1
ATOM 551 C CA . ASN A 1 72 ? 17.943 -12.558 -20.726 1.00 67.62 72 ASN A CA 1
ATOM 552 C C . ASN A 1 72 ? 18.094 -13.743 -21.702 1.00 67.62 72 ASN A C 1
ATOM 554 O O . ASN A 1 72 ? 19.135 -14.395 -21.709 1.00 67.62 72 ASN A O 1
ATOM 558 N N . THR A 1 73 ? 17.049 -14.081 -22.462 1.00 70.75 73 THR A N 1
ATOM 559 C CA . THR A 1 73 ? 17.013 -15.246 -23.369 1.00 70.75 73 THR A CA 1
ATOM 560 C C . THR A 1 73 ? 17.038 -14.873 -24.860 1.00 70.75 73 THR A C 1
ATOM 562 O O . THR A 1 73 ? 16.847 -15.750 -25.702 1.00 70.75 73 THR A O 1
ATOM 565 N N . PHE A 1 74 ? 17.321 -13.605 -25.184 1.00 53.59 74 PHE A N 1
ATOM 566 C CA . PHE A 1 74 ? 17.636 -13.093 -26.528 1.00 53.59 74 PHE A CA 1
ATOM 567 C C . PHE A 1 74 ? 19.046 -12.498 -26.551 1.00 53.59 74 PHE A C 1
ATOM 569 O O . PHE A 1 74 ? 19.631 -12.458 -27.656 1.00 53.59 74 PHE A O 1
#

Sequence (74 aa):
MTILIISAILFGLPHYFGFPNGFMGVLMSGVLGYILCKATIETKGLSIAWAIHFVQDIIIFTALLMMNVKQNTF

Radius of gyration: 14.45 Å; chains: 1; bounding box: 32×26×40 Å

Secondary structure (DSSP, 8-state):
-HHHHHHHHHHHGGGGTSSS-HHHHHHHHHHHHHHHHHHHHHHTSSHHHHHHHHHHHHHHHHHHHHHHHHHTT-

pLDDT: mean 94.28, std 8.46, range [53.59, 98.62]

Foldseek 3Di:
DVVLQVQLQVQQPVQCVNPVHRPVSSNVRSVLSSVLVVCCVVVVHNPVSVVVVVVVVVVRVVVVVVVVVVVVPD